Protein AF-A0A271M2P0-F1 (afdb_monomer)

Solvent-accessible surface area (backbone atoms only — not comparable to full-atom values): 4051 Å² total; per-residue (Å²): 132,87,75,50,74,44,57,50,46,51,53,25,59,76,68,67,36,58,68,61,42,53,53,45,36,74,68,52,87,47,66,67,61,22,51,35,48,48,50,25,54,45,24,65,76,55,61,90,40,79,65,50,32,54,54,30,42,53,56,35,51,54,48,38,52,53,56,49,67,74,73,110

Radius of gyration: 11.71 Å; Cα contacts (8 Å, |Δi|>4): 57; chains: 1; bounding box: 27×24×35 Å

Mean predicted aligned error: 3.93 Å

pLDDT: mean 90.21, std 9.75, range [49.19, 97.31]

Secondary structure (DSSP, 8-state):
-PPPHHHHHHHHHHTT-HHHHHHHHHH-S-HHHHHHHHHHHHHHHS-SSHHHHHHHHHHHHHHHHHHHHH--

Structure (mmCIF, N/CA/C/O backbone):
data_AF-A0A271M2P0-F1
#
_entry.id   AF-A0A271M2P0-F1
#
loop_
_atom_site.group_PDB
_atom_site.id
_atom_site.type_symbol
_atom_site.label_atom_id
_atom_site.label_alt_id
_atom_site.label_comp_id
_atom_site.label_asym_id
_atom_site.label_entity_id
_atom_site.label_seq_id
_atom_site.pdbx_PDB_ins_code
_atom_site.Cartn_x
_atom_site.Cartn_y
_atom_site.Cartn_z
_atom_site.occupancy
_atom_site.B_iso_or_equiv
_atom_site.auth_seq_id
_atom_site.auth_comp_id
_atom_site.auth_asym_id
_atom_site.auth_atom_id
_atom_site.pdbx_PDB_model_num
ATOM 1 N N . MET A 1 1 ? -8.307 -1.743 20.630 1.00 49.19 1 MET A N 1
ATOM 2 C CA . MET A 1 1 ? -8.254 -0.822 19.478 1.00 49.19 1 MET A CA 1
ATOM 3 C C . MET A 1 1 ? -8.313 -1.670 18.232 1.00 49.19 1 MET A C 1
ATOM 5 O O . MET A 1 1 ? -7.488 -2.568 18.105 1.00 49.19 1 MET A O 1
ATOM 9 N N . GLU A 1 2 ? -9.315 -1.463 17.383 1.00 69.81 2 GLU A N 1
ATOM 10 C CA . GLU A 1 2 ? -9.285 -2.047 16.044 1.00 69.81 2 GLU A CA 1
ATOM 11 C C . GLU A 1 2 ? -8.287 -1.254 15.205 1.00 69.81 2 GLU A C 1
ATOM 13 O O . GLU A 1 2 ? -8.405 -0.038 15.091 1.00 69.81 2 GLU A O 1
ATOM 18 N N . TYR A 1 3 ? -7.278 -1.938 14.670 1.00 79.06 3 TYR A N 1
ATOM 19 C CA . TYR A 1 3 ? -6.348 -1.332 13.724 1.00 79.06 3 TYR A CA 1
ATOM 20 C C . TYR A 1 3 ? -7.051 -1.157 12.386 1.00 79.06 3 TYR A C 1
ATOM 22 O O . TYR A 1 3 ? -7.618 -2.123 11.852 1.00 79.06 3 TYR A O 1
ATOM 30 N N . THR A 1 4 ? -6.976 0.046 11.828 1.00 90.94 4 THR A N 1
ATOM 31 C CA . THR A 1 4 ? -7.503 0.316 10.492 1.00 90.94 4 THR A CA 1
ATOM 32 C C . THR A 1 4 ? -6.736 -0.502 9.449 1.00 90.94 4 THR A C 1
ATOM 34 O O . THR A 1 4 ? -5.649 -1.037 9.705 1.00 90.94 4 THR A O 1
ATOM 37 N N . ASP A 1 5 ? -7.300 -0.633 8.249 1.00 92.31 5 ASP A N 1
ATOM 38 C CA . ASP A 1 5 ? -6.576 -1.261 7.141 1.00 92.31 5 ASP A CA 1
ATOM 39 C C . ASP A 1 5 ? -5.284 -0.488 6.810 1.00 92.31 5 ASP A C 1
ATOM 41 O O . ASP A 1 5 ? -4.294 -1.094 6.410 1.00 92.31 5 ASP A O 1
ATOM 45 N N . TYR A 1 6 ? -5.247 0.822 7.063 1.00 93.81 6 TYR A N 1
ATOM 46 C CA . TYR A 1 6 ? -4.077 1.675 6.856 1.00 93.81 6 TYR A CA 1
ATOM 47 C C . TYR A 1 6 ? -2.965 1.415 7.881 1.00 93.81 6 TYR A C 1
ATOM 49 O O . TYR A 1 6 ? -1.808 1.265 7.492 1.00 93.81 6 TYR A O 1
ATOM 57 N N . ASP A 1 7 ? -3.304 1.255 9.165 1.00 92.88 7 ASP A N 1
ATOM 58 C CA . ASP A 1 7 ? -2.345 0.854 10.208 1.00 92.88 7 ASP A CA 1
ATOM 59 C C . ASP A 1 7 ? -1.690 -0.490 9.870 1.00 92.88 7 ASP A C 1
ATOM 61 O O . ASP A 1 7 ? -0.473 -0.670 9.972 1.00 92.88 7 ASP A O 1
ATOM 65 N N . ARG A 1 8 ? -2.512 -1.447 9.417 1.00 94.12 8 ARG A N 1
ATOM 66 C CA . ARG A 1 8 ? -2.048 -2.768 8.982 1.00 94.12 8 ARG A CA 1
ATOM 67 C C . ARG A 1 8 ? -1.161 -2.663 7.744 1.00 94.12 8 ARG A C 1
ATOM 69 O O . ARG A 1 8 ? -0.093 -3.272 7.721 1.00 94.12 8 ARG A O 1
ATOM 76 N N . ALA A 1 9 ? -1.559 -1.873 6.745 1.00 94.88 9 ALA A N 1
ATOM 77 C CA . ALA A 1 9 ? -0.773 -1.656 5.533 1.00 94.88 9 ALA A CA 1
ATOM 78 C C . ALA A 1 9 ? 0.603 -1.054 5.851 1.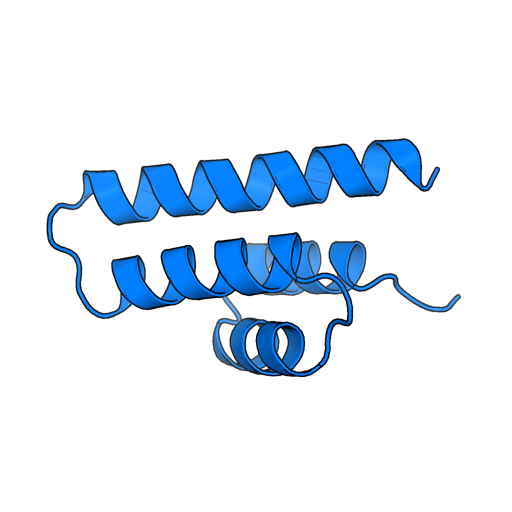00 94.88 9 ALA A C 1
ATOM 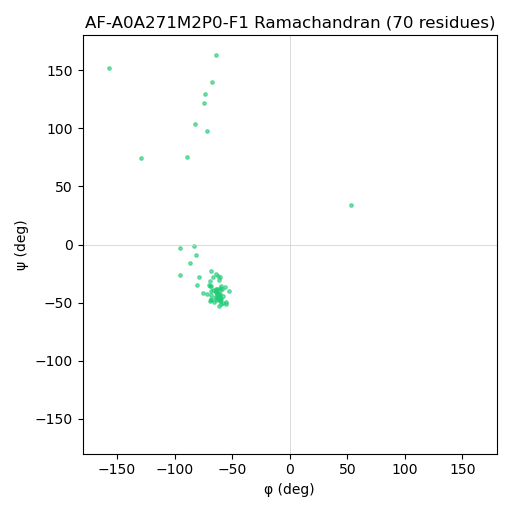80 O O . ALA A 1 9 ? 1.613 -1.572 5.374 1.00 94.88 9 ALA A O 1
ATOM 81 N N . LEU A 1 10 ? 0.654 -0.024 6.702 1.00 93.25 10 LEU A N 1
ATOM 82 C CA . LEU A 1 10 ? 1.892 0.624 7.136 1.00 93.25 10 LEU A CA 1
ATOM 83 C C . LEU A 1 1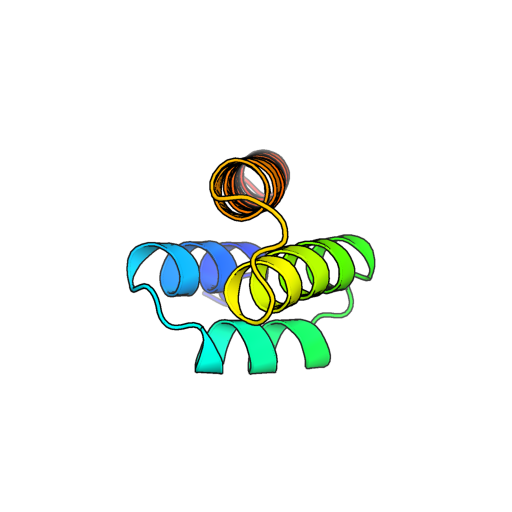0 ? 2.818 -0.369 7.851 1.00 93.25 10 LEU A C 1
ATOM 85 O O . LEU A 1 10 ? 4.006 -0.472 7.535 1.00 93.25 10 LEU A O 1
ATOM 89 N N . TYR A 1 11 ? 2.260 -1.161 8.769 1.00 94.12 11 TYR A N 1
ATOM 90 C CA . TYR A 1 11 ? 2.996 -2.190 9.498 1.00 94.12 11 TYR A CA 1
ATOM 91 C C . TYR A 1 11 ? 3.594 -3.261 8.570 1.00 94.12 11 TYR A C 1
ATOM 93 O O . TYR A 1 11 ? 4.772 -3.610 8.702 1.00 94.12 11 TYR A O 1
ATOM 101 N N . TYR A 1 12 ? 2.818 -3.768 7.606 1.00 95.19 12 TYR A N 1
ATOM 102 C CA . TYR A 1 12 ? 3.304 -4.761 6.642 1.00 95.19 12 TYR A CA 1
ATOM 103 C C . TYR A 1 12 ? 4.362 -4.180 5.704 1.00 95.19 12 TYR A 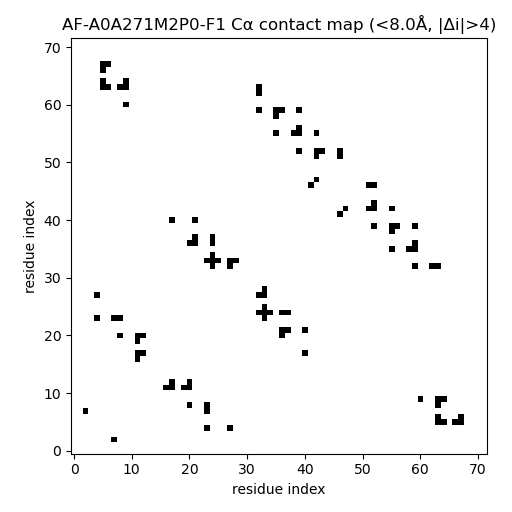C 1
ATOM 105 O O . TYR A 1 12 ? 5.363 -4.843 5.432 1.00 95.19 12 TYR A O 1
ATOM 113 N N . VAL A 1 13 ? 4.186 -2.932 5.264 1.00 92.50 13 VAL A N 1
ATOM 114 C CA . VAL A 1 13 ? 5.162 -2.211 4.440 1.00 92.50 13 VAL A CA 1
ATOM 115 C C . VAL A 1 13 ? 6.502 -2.064 5.168 1.00 92.50 13 VAL A C 1
ATOM 117 O O . VAL A 1 13 ? 7.533 -2.446 4.613 1.00 92.50 13 VAL A O 1
ATOM 120 N N . HIS A 1 14 ? 6.505 -1.615 6.428 1.00 92.19 14 HIS A N 1
ATOM 121 C CA . HIS A 1 14 ? 7.733 -1.484 7.225 1.00 92.19 14 HIS A CA 1
ATOM 122 C C . HIS A 1 14 ? 8.469 -2.810 7.427 1.00 92.19 14 HIS A C 1
ATOM 124 O O . HIS A 1 14 ? 9.699 -2.845 7.407 1.00 92.19 14 HIS A O 1
ATOM 130 N N . ARG A 1 15 ? 7.732 -3.910 7.614 1.00 94.44 15 ARG A N 1
ATOM 131 C CA . ARG A 1 15 ? 8.319 -5.248 7.793 1.00 94.44 15 ARG A CA 1
ATOM 132 C C . ARG A 1 15 ? 8.672 -5.952 6.489 1.00 94.44 15 ARG A C 1
ATOM 134 O O . ARG A 1 15 ? 9.192 -7.063 6.537 1.00 94.44 15 ARG A O 1
ATOM 141 N N . SER A 1 16 ? 8.399 -5.332 5.341 1.00 93.19 16 SER A N 1
ATOM 142 C CA . SER A 1 16 ? 8.488 -5.991 4.036 1.00 93.19 16 SER A CA 1
ATOM 143 C C . SER A 1 16 ? 7.672 -7.294 3.964 1.00 93.19 16 SER A C 1
ATOM 145 O O . SER A 1 16 ? 8.059 -8.255 3.295 1.00 93.19 16 SER A O 1
ATOM 147 N N . ASP A 1 17 ? 6.536 -7.340 4.665 1.00 96.00 17 ASP A N 1
ATOM 148 C CA . ASP A 1 17 ? 5.649 -8.501 4.748 1.00 96.00 17 ASP A CA 1
ATOM 149 C C . ASP A 1 17 ? 4.600 -8.469 3.630 1.00 96.00 17 ASP A C 1
ATOM 151 O O . ASP A 1 17 ? 3.421 -8.150 3.807 1.00 96.00 17 ASP A O 1
ATOM 155 N N . TRP A 1 18 ? 5.060 -8.789 2.424 1.00 94.94 18 TRP A N 1
ATOM 156 C CA . TRP A 1 18 ? 4.249 -8.701 1.209 1.00 94.94 18 TRP A CA 1
ATOM 157 C C . TRP A 1 18 ? 3.120 -9.730 1.151 1.00 94.94 18 TRP A C 1
ATOM 159 O O . TRP A 1 18 ? 2.126 -9.501 0.465 1.00 94.94 18 TRP A O 1
ATOM 169 N N . ASN A 1 19 ? 3.248 -10.841 1.880 1.00 95.69 19 ASN A N 1
ATOM 170 C CA . ASN A 1 19 ? 2.203 -11.857 1.956 1.00 95.69 19 ASN A CA 1
ATOM 171 C C . ASN A 1 19 ? 0.992 -11.318 2.717 1.00 95.69 19 ASN A C 1
ATOM 173 O O . ASN A 1 19 ? -0.134 -11.404 2.228 1.00 95.69 19 ASN A O 1
ATOM 177 N N . ASN A 1 20 ? 1.216 -10.705 3.881 1.00 96.12 20 ASN A N 1
ATOM 178 C CA . ASN A 1 20 ? 0.130 -10.081 4.628 1.00 96.12 20 ASN A CA 1
ATOM 179 C C . ASN A 1 20 ? -0.416 -8.833 3.924 1.00 96.12 20 ASN A C 1
ATOM 181 O O . ASN A 1 20 ? -1.622 -8.591 3.973 1.00 96.12 20 ASN A O 1
ATOM 185 N N . LEU A 1 21 ? 0.424 -8.103 3.185 1.00 96.00 21 LEU A N 1
ATOM 186 C CA . LEU A 1 21 ? -0.034 -7.004 2.335 1.00 96.00 21 LEU A CA 1
ATOM 187 C C . LEU A 1 21 ? -0.962 -7.496 1.204 1.00 96.00 21 LEU A C 1
ATOM 189 O O . LEU A 1 21 ? -2.000 -6.887 0.956 1.00 96.00 21 LEU A O 1
ATOM 193 N N . LEU A 1 22 ? -0.650 -8.632 0.569 1.00 96.81 22 LEU A N 1
ATOM 194 C CA . LEU A 1 22 ? -1.523 -9.269 -0.427 1.00 96.81 22 LEU A CA 1
ATOM 195 C C . LEU A 1 22 ? -2.851 -9.735 0.188 1.00 96.81 22 LEU A C 1
ATOM 197 O O . LEU A 1 22 ? -3.905 -9.560 -0.415 1.00 96.81 22 LEU A O 1
ATOM 201 N N . ILE A 1 23 ? -2.827 -10.310 1.393 1.00 96.94 23 ILE A N 1
ATOM 202 C CA . ILE A 1 23 ? -4.057 -10.711 2.094 1.00 96.94 23 ILE A CA 1
ATOM 203 C C . ILE A 1 23 ? -4.916 -9.479 2.408 1.00 96.94 23 ILE A C 1
ATOM 205 O O . ILE A 1 23 ? -6.131 -9.512 2.212 1.00 96.94 23 ILE A O 1
ATOM 209 N N . LEU A 1 24 ? -4.297 -8.386 2.861 1.00 96.19 24 LEU A N 1
ATOM 210 C CA . LEU A 1 24 ? -4.980 -7.124 3.136 1.00 96.19 24 LEU A CA 1
ATOM 211 C C . LEU A 1 24 ? -5.623 -6.536 1.874 1.00 96.19 24 LEU A C 1
ATOM 213 O O . LEU A 1 24 ? -6.777 -6.124 1.930 1.00 96.19 24 LEU A O 1
ATOM 217 N N . MET A 1 25 ? -4.925 -6.572 0.735 1.00 96.50 25 MET A N 1
ATOM 218 C CA . MET A 1 25 ? -5.438 -6.131 -0.570 1.00 96.50 25 MET A CA 1
ATOM 219 C C . MET A 1 25 ? -6.774 -6.788 -0.940 1.00 96.50 25 MET A C 1
ATOM 221 O O . MET A 1 25 ? -7.642 -6.130 -1.506 1.00 96.50 25 MET A O 1
ATOM 225 N N . VAL A 1 26 ? -6.930 -8.082 -0.638 1.00 96.50 26 VAL A N 1
ATOM 226 C CA . VAL A 1 26 ? -8.147 -8.855 -0.945 1.00 96.50 26 VAL A CA 1
ATOM 227 C C . VAL A 1 26 ? -9.267 -8.583 0.064 1.00 96.50 26 VAL A C 1
ATOM 229 O O . VAL A 1 26 ? -10.439 -8.726 -0.269 1.00 96.50 26 VAL A O 1
ATOM 232 N N . ARG A 1 27 ? -8.919 -8.230 1.306 1.00 96.25 27 ARG A N 1
ATOM 233 C CA . ARG A 1 27 ? -9.874 -8.086 2.416 1.00 96.25 27 ARG A CA 1
ATOM 234 C C . ARG A 1 27 ? -10.373 -6.666 2.640 1.00 96.25 27 ARG A C 1
ATOM 236 O O . ARG A 1 27 ? -11.439 -6.507 3.226 1.00 96.25 27 ARG A O 1
ATOM 243 N N . THR A 1 28 ? -9.594 -5.662 2.252 1.00 95.31 28 THR A N 1
ATOM 244 C CA . THR A 1 28 ? -9.984 -4.267 2.447 1.00 95.31 28 THR A CA 1
ATOM 245 C C . THR A 1 28 ? -11.187 -3.913 1.574 1.00 95.31 28 THR A C 1
ATOM 247 O O . THR A 1 28 ? -11.266 -4.313 0.412 1.00 95.31 28 THR A O 1
ATOM 250 N N . ASN A 1 29 ? -12.120 -3.142 2.133 1.00 94.69 29 ASN A N 1
ATOM 251 C CA . ASN A 1 29 ? -13.237 -2.578 1.371 1.00 94.69 29 ASN A CA 1
ATOM 252 C C . ASN A 1 29 ? -12.830 -1.310 0.604 1.00 94.69 29 ASN A C 1
ATOM 254 O O . ASN A 1 29 ? -13.599 -0.819 -0.222 1.00 94.69 29 ASN A O 1
ATOM 258 N N . ASP A 1 30 ? -11.631 -0.775 0.855 1.00 94.88 30 ASP A N 1
ATOM 259 C CA . ASP A 1 30 ? -11.119 0.375 0.124 1.00 94.88 30 ASP A CA 1
ATOM 260 C C . ASP A 1 30 ? -10.508 -0.072 -1.214 1.00 94.88 30 ASP A C 1
ATOM 262 O O . ASP A 1 30 ? -9.397 -0.610 -1.301 1.00 94.88 30 ASP A O 1
ATOM 266 N N . HIS A 1 31 ? -11.253 0.166 -2.293 1.00 94.62 31 HIS A N 1
ATOM 267 C CA . HIS A 1 31 ? -10.822 -0.171 -3.648 1.00 94.62 31 HIS A CA 1
ATOM 268 C C . HIS A 1 31 ? -9.550 0.570 -4.082 1.00 94.62 31 HIS A C 1
ATOM 270 O O . HIS A 1 31 ? -8.769 0.029 -4.868 1.00 94.62 31 HIS A O 1
ATOM 276 N N . LEU A 1 32 ? -9.318 1.787 -3.585 1.00 95.25 32 LEU A N 1
ATOM 277 C CA . LEU A 1 32 ? -8.141 2.576 -3.930 1.00 95.25 32 LEU A CA 1
ATOM 278 C C . LEU A 1 32 ? -6.897 2.041 -3.211 1.00 95.25 32 LEU A C 1
ATOM 280 O O . LEU A 1 32 ? -5.851 1.893 -3.850 1.00 95.25 32 LEU A O 1
ATOM 284 N N . LEU A 1 33 ? -7.016 1.682 -1.929 1.00 95.81 33 LEU A N 1
ATOM 285 C CA . LEU A 1 33 ? -5.969 0.984 -1.180 1.00 95.81 33 LEU A CA 1
ATOM 286 C C . LEU A 1 33 ? -5.614 -0.341 -1.857 1.00 95.81 33 LEU A C 1
ATOM 288 O O . LEU A 1 33 ? -4.442 -0.596 -2.141 1.00 95.81 33 LEU A O 1
ATOM 292 N N . SER A 1 34 ? -6.630 -1.147 -2.173 1.00 97.19 34 SER A N 1
ATOM 293 C CA . SER A 1 34 ? -6.467 -2.430 -2.859 1.00 97.19 34 SER A CA 1
ATOM 294 C C . SER A 1 34 ? -5.699 -2.264 -4.177 1.00 97.19 34 SER A C 1
ATOM 296 O O . SER A 1 34 ? -4.671 -2.912 -4.382 1.00 97.19 34 SER A O 1
ATOM 298 N N . LYS A 1 35 ? -6.090 -1.303 -5.028 1.00 97.31 35 LYS A N 1
ATOM 299 C CA . LYS A 1 35 ? -5.388 -1.030 -6.294 1.00 97.31 35 LYS A CA 1
ATOM 300 C C . LYS A 1 35 ? -3.948 -0.557 -6.121 1.00 97.31 35 LYS A C 1
ATOM 302 O O . LYS A 1 35 ? -3.079 -0.946 -6.902 1.00 97.31 35 LYS A O 1
ATOM 307 N N . LYS A 1 36 ? -3.662 0.267 -5.114 1.00 96.38 36 LYS A N 1
ATOM 308 C CA . LYS A 1 36 ? -2.288 0.726 -4.849 1.00 96.38 36 LYS A CA 1
ATOM 309 C C . LYS A 1 36 ? -1.396 -0.415 -4.364 1.00 96.38 36 LYS A C 1
ATOM 311 O O . LYS A 1 36 ? -0.252 -0.508 -4.811 1.00 96.38 36 LYS A O 1
ATOM 316 N N . ILE A 1 37 ? -1.920 -1.301 -3.514 1.00 97.12 37 ILE A N 1
ATOM 317 C CA . ILE A 1 37 ? -1.210 -2.514 -3.091 1.00 97.12 37 ILE A CA 1
ATOM 318 C C . ILE A 1 37 ? -0.958 -3.429 -4.297 1.00 97.12 37 ILE A C 1
ATOM 320 O O . ILE A 1 37 ? 0.169 -3.888 -4.481 1.00 97.12 37 ILE A O 1
ATOM 324 N N . GLU A 1 38 ? -1.966 -3.648 -5.146 1.00 96.44 38 GLU A N 1
ATOM 325 C CA . GLU A 1 38 ? -1.848 -4.455 -6.366 1.00 96.44 38 GLU A CA 1
ATOM 326 C C . GLU A 1 38 ? -0.717 -3.948 -7.270 1.00 96.44 38 GLU A C 1
ATOM 328 O O . GLU A 1 38 ? 0.162 -4.722 -7.648 1.00 96.44 38 GLU A O 1
ATOM 333 N N . HIS A 1 39 ? -0.692 -2.646 -7.578 1.00 95.00 39 HIS A N 1
ATOM 334 C CA . HIS A 1 39 ? 0.345 -2.049 -8.426 1.00 95.00 39 HIS A CA 1
ATOM 335 C C . HIS A 1 39 ? 1.747 -2.206 -7.838 1.00 95.00 39 HIS A C 1
ATOM 337 O O . HIS A 1 39 ? 2.680 -2.539 -8.569 1.00 95.00 39 HIS A O 1
ATOM 343 N N . PHE A 1 40 ? 1.900 -2.001 -6.529 1.00 95.38 40 PHE A N 1
ATOM 344 C CA . PHE A 1 40 ? 3.180 -2.183 -5.854 1.00 95.38 40 PHE A CA 1
ATOM 345 C C . PHE A 1 40 ? 3.650 -3.647 -5.900 1.00 95.38 40 PHE A C 1
ATOM 347 O O . PHE A 1 40 ? 4.788 -3.927 -6.288 1.00 95.38 40 PHE A O 1
ATOM 354 N N . LEU A 1 41 ? 2.771 -4.603 -5.577 1.00 94.75 41 LEU A N 1
ATOM 355 C CA . LEU A 1 41 ? 3.096 -6.032 -5.633 1.00 94.75 41 LEU A CA 1
ATOM 356 C C . LEU A 1 41 ? 3.407 -6.490 -7.064 1.00 94.75 41 LEU A C 1
ATOM 358 O O . LEU A 1 41 ? 4.331 -7.280 -7.272 1.00 94.75 41 LEU A O 1
ATOM 362 N N . HIS A 1 42 ? 2.674 -5.971 -8.051 1.00 93.50 42 HIS A N 1
ATOM 363 C CA . HIS A 1 42 ? 2.904 -6.259 -9.461 1.00 93.50 42 HIS A CA 1
ATOM 364 C C . HIS A 1 42 ? 4.253 -5.712 -9.935 1.00 93.50 42 HIS A C 1
ATOM 366 O O . HIS A 1 42 ? 5.035 -6.467 -10.508 1.00 93.50 42 HIS A O 1
ATOM 372 N N . ALA A 1 43 ? 4.569 -4.444 -9.650 1.00 92.38 43 ALA A N 1
ATOM 373 C CA . ALA A 1 43 ? 5.859 -3.846 -9.995 1.00 92.38 43 ALA A CA 1
ATOM 374 C C . ALA A 1 43 ? 7.026 -4.605 -9.348 1.00 92.38 43 ALA A C 1
ATOM 376 O O . ALA A 1 43 ? 8.054 -4.819 -9.983 1.00 92.38 43 ALA A O 1
ATOM 377 N N . ARG A 1 44 ? 6.854 -5.075 -8.105 1.00 90.38 44 ARG A N 1
ATOM 378 C CA . ARG A 1 44 ? 7.862 -5.878 -7.403 1.00 90.38 44 ARG A CA 1
ATOM 379 C C . ARG A 1 44 ? 8.063 -7.267 -8.021 1.00 90.38 44 ARG A C 1
ATOM 381 O O . ARG A 1 44 ? 9.180 -7.777 -8.004 1.00 90.38 44 ARG A O 1
ATOM 388 N N . ARG A 1 45 ? 7.002 -7.898 -8.536 1.00 89.25 45 ARG A N 1
ATOM 389 C CA . ARG A 1 45 ? 7.063 -9.225 -9.180 1.00 89.25 45 ARG A CA 1
ATOM 390 C C . ARG A 1 45 ? 7.560 -9.155 -10.625 1.00 89.25 45 ARG A C 1
ATOM 392 O O . ARG A 1 45 ? 8.259 -10.062 -11.066 1.00 89.25 45 ARG A O 1
ATOM 399 N N . PHE A 1 46 ? 7.206 -8.088 -11.333 1.00 87.31 46 PHE A N 1
ATOM 400 C CA . PHE A 1 46 ? 7.553 -7.841 -12.730 1.00 87.31 46 PHE A CA 1
ATOM 401 C C . PHE A 1 46 ? 8.164 -6.438 -12.867 1.00 87.31 46 PHE A C 1
ATOM 403 O O . PHE A 1 46 ? 7.494 -5.507 -13.327 1.00 87.31 46 PHE A O 1
ATOM 410 N N . PRO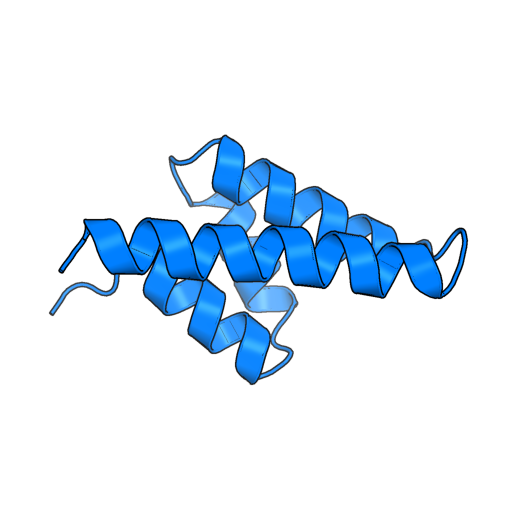 A 1 47 ? 9.423 -6.253 -12.433 1.00 76.44 47 PRO A N 1
ATOM 411 C CA . PRO A 1 47 ? 10.073 -4.955 -12.504 1.00 76.44 47 PRO A CA 1
ATOM 412 C C . PRO A 1 47 ? 10.399 -4.623 -13.963 1.00 76.44 47 PRO A C 1
ATOM 414 O O . PRO A 1 47 ? 11.409 -5.060 -14.505 1.00 76.44 47 PRO A O 1
ATOM 417 N N . ASN A 1 48 ? 9.536 -3.830 -14.603 1.00 70.69 48 ASN A N 1
ATOM 418 C CA . ASN A 1 48 ? 9.797 -3.278 -15.939 1.00 70.69 48 ASN A CA 1
ATOM 419 C C . ASN A 1 48 ? 10.969 -2.275 -15.916 1.00 70.69 48 ASN A C 1
ATOM 421 O O . ASN A 1 48 ? 11.674 -2.107 -16.907 1.00 70.69 48 ASN A O 1
ATOM 425 N N . SER A 1 49 ? 11.184 -1.623 -14.771 1.00 74.75 49 SER A N 1
ATOM 426 C CA . SER A 1 49 ? 12.338 -0.781 -14.456 1.00 74.75 49 SER A CA 1
ATOM 427 C C . SER A 1 49 ? 12.503 -0.706 -12.934 1.00 74.75 49 SER A C 1
ATOM 429 O O . SER A 1 49 ? 11.518 -0.793 -12.199 1.00 74.75 49 SER A O 1
ATOM 431 N N . TYR A 1 50 ? 13.730 -0.511 -12.437 1.00 65.44 50 TYR A N 1
ATOM 432 C CA . TYR A 1 50 ? 13.979 -0.325 -10.996 1.00 65.44 50 TYR A CA 1
ATOM 433 C C . TYR A 1 50 ? 13.155 0.847 -10.421 1.00 65.44 50 TYR A C 1
ATOM 435 O O . TYR A 1 50 ? 12.568 0.741 -9.347 1.00 65.44 50 TYR A O 1
ATOM 443 N N . SER A 1 51 ? 12.992 1.913 -11.213 1.00 80.94 51 SER A N 1
ATOM 444 C CA . SER A 1 51 ? 12.177 3.082 -10.868 1.00 80.94 51 SER A CA 1
ATOM 445 C C . SER A 1 51 ? 10.689 2.777 -10.658 1.00 80.94 51 SER A C 1
ATOM 447 O O . SER A 1 51 ? 10.030 3.482 -9.898 1.00 80.94 51 SER A O 1
ATOM 449 N N . ALA A 1 52 ? 10.136 1.735 -11.291 1.00 86.25 52 ALA A N 1
ATOM 450 C CA . ALA A 1 52 ? 8.712 1.421 -11.181 1.00 86.25 52 ALA A CA 1
ATOM 451 C C . ALA A 1 52 ? 8.337 0.905 -9.781 1.00 86.25 52 ALA A C 1
ATOM 453 O O . ALA A 1 52 ? 7.258 1.214 -9.269 1.00 86.25 52 ALA A O 1
ATOM 454 N N . VAL A 1 53 ? 9.233 0.149 -9.136 1.00 89.75 53 VAL A N 1
ATOM 455 C CA . VAL A 1 53 ? 9.008 -0.360 -7.774 1.00 89.75 53 VAL A CA 1
ATOM 456 C C . VAL A 1 53 ? 9.023 0.789 -6.772 1.00 89.75 53 VAL A C 1
ATOM 458 O O . VAL A 1 53 ? 8.107 0.902 -5.964 1.00 89.75 53 VAL A O 1
ATOM 461 N N . GLU A 1 54 ? 10.009 1.682 -6.858 1.00 91.06 54 GLU A N 1
ATOM 462 C CA . GLU A 1 54 ? 10.101 2.847 -5.970 1.00 91.06 54 GLU A CA 1
ATOM 463 C C . GLU A 1 54 ? 8.907 3.790 -6.150 1.00 91.06 54 GLU A C 1
ATOM 465 O O . GLU A 1 54 ? 8.283 4.193 -5.173 1.00 91.06 54 GLU A O 1
ATOM 470 N N . GLN A 1 55 ? 8.515 4.096 -7.390 1.00 93.12 55 GLN A N 1
ATOM 471 C CA . GLN A 1 55 ? 7.372 4.975 -7.658 1.00 93.12 55 GLN A CA 1
ATOM 472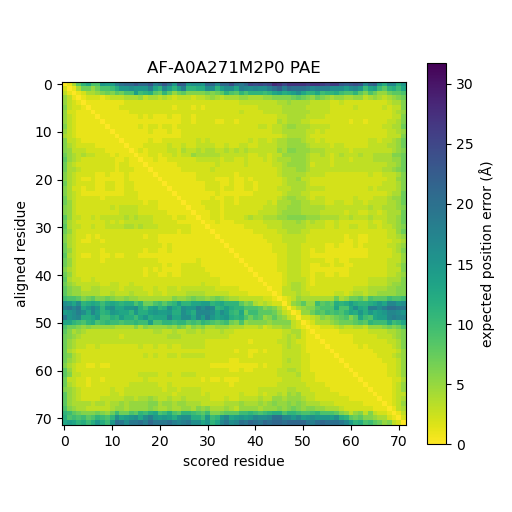 C C . GLN A 1 55 ? 6.054 4.414 -7.111 1.00 93.12 55 GLN A C 1
ATOM 474 O O . GLN A 1 55 ? 5.267 5.145 -6.499 1.00 93.12 55 GLN A O 1
ATOM 479 N N . THR A 1 56 ? 5.803 3.118 -7.318 1.00 93.44 56 THR A N 1
ATOM 480 C CA . THR A 1 56 ? 4.593 2.463 -6.797 1.00 93.44 56 THR A CA 1
ATOM 481 C C . THR A 1 56 ? 4.625 2.351 -5.277 1.00 93.44 56 THR A C 1
ATOM 483 O O . THR A 1 56 ? 3.595 2.569 -4.639 1.00 93.44 56 THR A O 1
ATOM 486 N N . PHE A 1 57 ? 5.802 2.123 -4.690 1.00 94.19 57 PHE A N 1
ATOM 487 C CA . PHE A 1 57 ? 6.006 2.155 -3.245 1.00 94.19 57 PHE A CA 1
ATOM 488 C C . PHE A 1 57 ? 5.694 3.531 -2.650 1.00 94.19 57 PHE A C 1
ATOM 490 O O . PHE A 1 57 ? 4.857 3.622 -1.757 1.00 94.19 57 PHE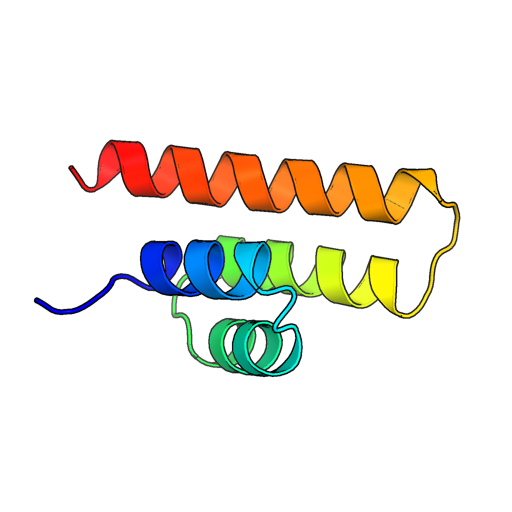 A O 1
ATOM 497 N N . TYR A 1 58 ? 6.284 4.610 -3.174 1.00 94.44 58 TYR A N 1
ATOM 498 C CA . TYR A 1 58 ? 6.017 5.973 -2.698 1.00 94.44 58 TYR A CA 1
ATOM 499 C C . TYR A 1 58 ? 4.544 6.358 -2.853 1.00 94.44 58 TYR A C 1
ATOM 501 O O . TYR A 1 58 ? 3.963 6.974 -1.963 1.00 94.44 58 TYR A O 1
ATOM 509 N N . THR A 1 59 ? 3.914 5.953 -3.957 1.00 95.19 59 THR A N 1
ATOM 510 C CA . THR A 1 59 ? 2.486 6.199 -4.201 1.00 95.19 59 THR A CA 1
ATOM 511 C C . THR A 1 59 ? 1.589 5.478 -3.192 1.00 95.19 59 THR A C 1
ATOM 513 O O . THR A 1 59 ? 0.568 6.033 -2.776 1.00 95.19 59 THR A O 1
ATOM 516 N N . LEU A 1 60 ? 1.935 4.241 -2.822 1.00 96.06 60 LEU A N 1
ATOM 517 C CA . LEU A 1 60 ? 1.234 3.477 -1.793 1.00 96.06 60 LEU A CA 1
ATOM 518 C C . LEU A 1 60 ? 1.467 4.097 -0.410 1.00 96.06 60 LEU A C 1
ATOM 520 O O . LEU A 1 60 ? 0.504 4.362 0.303 1.00 96.06 60 LEU A O 1
ATOM 524 N N . PHE A 1 61 ? 2.723 4.382 -0.068 1.00 95.06 61 PHE A N 1
ATOM 525 C CA . PHE A 1 61 ? 3.118 4.934 1.225 1.00 95.06 61 PHE A CA 1
ATOM 526 C C . PHE A 1 61 ? 2.460 6.291 1.499 1.00 95.06 61 PHE A C 1
ATOM 528 O O . PHE A 1 61 ? 1.787 6.443 2.512 1.00 95.06 61 PHE A O 1
ATOM 535 N N . HIS A 1 62 ? 2.545 7.245 0.565 1.00 94.31 62 HIS A N 1
ATOM 536 C CA . HIS A 1 62 ? 1.895 8.551 0.723 1.00 94.31 62 HIS A CA 1
ATOM 537 C C . HIS A 1 62 ? 0.380 8.451 0.879 1.00 94.31 62 HIS A C 1
ATOM 53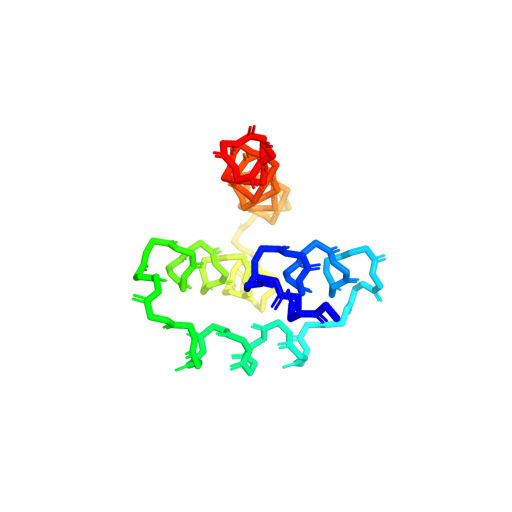9 O O . HIS A 1 62 ? -0.215 9.242 1.605 1.00 94.31 62 HIS A O 1
ATOM 545 N N . TYR A 1 63 ? -0.258 7.500 0.197 1.00 94.81 63 TYR A N 1
ATOM 546 C CA . TYR A 1 63 ? -1.693 7.307 0.340 1.00 94.81 63 TYR A CA 1
ATOM 547 C C . TYR A 1 63 ? -2.062 6.764 1.725 1.00 94.81 63 TYR A C 1
ATOM 549 O O . TYR A 1 63 ? -2.999 7.275 2.332 1.00 94.81 63 TYR A O 1
ATOM 557 N N . ILE A 1 64 ? -1.312 5.778 2.233 1.00 93.44 64 ILE A N 1
ATOM 558 C CA . ILE A 1 64 ? -1.510 5.230 3.582 1.00 93.44 64 ILE A CA 1
ATOM 559 C C . ILE A 1 64 ? -1.317 6.329 4.635 1.00 93.44 64 ILE A C 1
ATOM 561 O O . ILE A 1 64 ? -2.180 6.501 5.489 1.00 93.44 64 ILE A O 1
ATOM 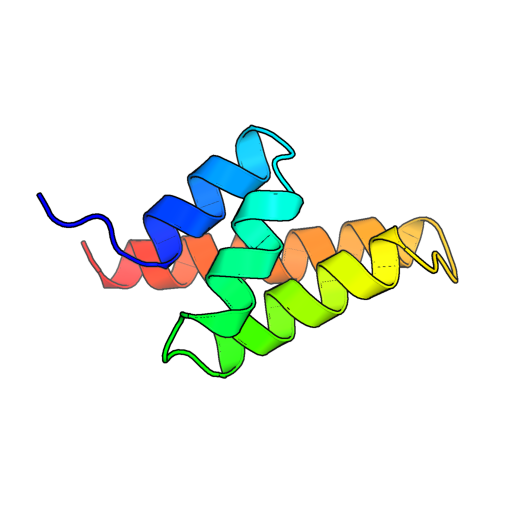565 N N . GLU A 1 65 ? -0.236 7.108 4.538 1.00 92.38 65 GLU A N 1
ATOM 566 C CA . GLU A 1 65 ? 0.050 8.219 5.457 1.00 92.38 65 GLU A CA 1
ATOM 567 C C . GLU A 1 65 ? -1.051 9.287 5.424 1.00 92.38 65 GLU A C 1
ATOM 569 O O . GLU A 1 65 ? -1.539 9.718 6.468 1.00 92.38 65 GLU A O 1
ATOM 574 N N . HIS A 1 66 ? -1.497 9.683 4.227 1.00 92.00 66 HIS A N 1
ATOM 575 C CA . HIS A 1 66 ? -2.576 10.656 4.079 1.00 92.00 66 HIS A CA 1
ATOM 576 C C . HIS A 1 66 ? -3.889 10.147 4.684 1.00 92.00 66 HIS A C 1
ATOM 578 O O . HIS A 1 66 ? -4.525 10.864 5.455 1.00 92.00 66 HIS A O 1
ATOM 584 N N . ALA A 1 67 ? -4.276 8.904 4.390 1.00 90.44 67 ALA A N 1
ATOM 585 C CA . ALA A 1 67 ? -5.490 8.310 4.938 1.00 90.44 67 ALA A CA 1
ATOM 586 C C . ALA A 1 67 ? -5.425 8.156 6.468 1.00 90.44 67 ALA A C 1
ATOM 588 O O . ALA A 1 67 ? -6.406 8.444 7.149 1.00 90.44 67 ALA A O 1
ATOM 589 N N . ASN A 1 68 ? -4.265 7.784 7.019 1.00 87.50 68 ASN A N 1
ATOM 590 C CA . ASN A 1 68 ? -4.039 7.745 8.465 1.00 87.50 68 ASN A CA 1
ATOM 591 C C . ASN A 1 68 ? -4.154 9.128 9.109 1.00 87.50 68 ASN A C 1
ATOM 593 O O . ASN A 1 68 ? -4.778 9.255 10.158 1.00 87.50 68 ASN A O 1
ATOM 597 N N . SER A 1 69 ? -3.614 10.171 8.469 1.00 87.81 69 SER A N 1
ATOM 598 C CA . SER A 1 69 ? -3.697 11.544 8.987 1.00 87.81 69 SER A CA 1
ATOM 599 C C . SER A 1 69 ? -5.129 12.087 9.068 1.00 87.81 69 SER A C 1
ATOM 601 O O . SER A 1 69 ? -5.395 12.962 9.883 1.00 87.81 69 SER A O 1
ATOM 603 N N . LEU A 1 70 ? -6.049 11.566 8.247 1.00 82.00 70 LEU A N 1
ATOM 604 C CA . LEU A 1 70 ? -7.471 11.930 8.257 1.00 82.00 70 LEU A CA 1
ATOM 605 C C . LEU A 1 70 ? -8.301 11.114 9.264 1.00 82.00 70 LEU A C 1
ATOM 607 O O . LEU A 1 70 ? -9.434 11.490 9.552 1.00 82.00 70 LEU A O 1
ATOM 611 N N . ASN A 1 71 ? -7.761 9.996 9.760 1.00 65.00 71 ASN A N 1
ATOM 612 C CA . ASN A 1 71 ? -8.413 9.108 10.728 1.00 65.00 71 ASN A CA 1
ATOM 613 C C . ASN A 1 71 ? -8.016 9.399 12.192 1.00 65.00 71 ASN A C 1
ATOM 615 O O . ASN A 1 71 ? -8.523 8.722 13.089 1.00 65.00 71 ASN A O 1
ATOM 619 N N . MET A 1 72 ? -7.107 10.355 12.428 1.00 55.81 72 MET A N 1
ATOM 620 C CA . MET A 1 72 ? -6.790 10.920 13.752 1.00 55.81 72 MET A CA 1
ATOM 621 C C . MET A 1 72 ? -7.726 12.075 14.101 1.00 55.81 72 MET A C 1
ATOM 623 O O . MET A 1 72 ? -8.089 12.166 15.295 1.00 55.81 72 MET A O 1
#

Sequence (72 aa):
MEYTDYDRALYYVHRSDWNNLLILMVRTNDHLLSKKIEHFLHARRFPNSYSAVEQTFYTLFHYIEHANSLNM

Nearest PDB structures (foldseek):
  1yxr-assembly1_A  TM=3.878E-01  e=1.106E+00  Homo sapiens
  4dvy-assembly1_P  TM=6.166E-01  e=8.685E+00  Helicobacter pylori 26695
  7bgn-assembly2_C  TM=4.766E-01  e=7.745E+00  Medicago truncatula

Foldseek 3Di:
DDDDLLNQCVVCLVVVVLVSLQVSLVPDPDVVLNVLSVQLVCCVVPVPDPVSNVVSSVVNNVVSVVVVVVVD